Protein AF-A0A5C7W2A6-F1 (afdb_monomer_lite)

Foldseek 3Di:
DLLVLLLVLLVVLLVVLVVLLVVLVVVCVVVVDDPDDDPDPVVLSVVLSVLS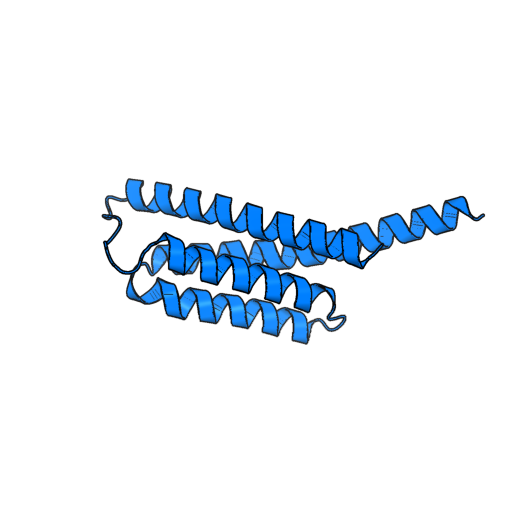SVLSSVLLVDPDPVSNVVSLVVSLVSLCVSPCVPPVPSSVSSNVSSSVSSVVSSVVSVVVVVVVVVVVVVVVD

Secondary structure (DSSP, 8-state):
-HHHHHHHHHHHHHHHHHHHHHHHHHHHHHTT-----SS-HHHHHHHHHHHHHHHHHHHHH--SHHHHHHHHHHHHHHHHHHHTTT-HHHHHHHHHHHHHHHHHHHHHHHHHHHHHHHHHHHHH-

Sequence (125 aa):
MKLAISLAFSFLSAAMLLIFYYLGLEFYKALGYSPARGISLGIGIEILLISYFFINTFTIFCSRLYLRAIGIGAVIIITFYLLWPYYPLRTAYLCFSGSLITVLACSFSDIAVRFLSNMDRKKND

pLDDT: mean 72.84, std 7.19, range [45.03, 83.25]

Radius of gyration: 16.88 Å; chains: 1; bounding box: 37×24×58 Å

Organism: Aquipseudomonas alcaligenes (NCBI:txid43263)

Structure (mmCIF, N/CA/C/O backbone):
data_AF-A0A5C7W2A6-F1
#
_entry.id   AF-A0A5C7W2A6-F1
#
loop_
_atom_site.group_PDB
_atom_site.id
_atom_site.type_symbol
_atom_site.label_atom_id
_atom_site.label_alt_id
_atom_site.label_comp_id
_atom_site.label_asym_id
_atom_site.label_entity_id
_atom_site.label_seq_id
_atom_site.pdbx_PDB_ins_code
_atom_site.Cartn_x
_atom_site.Cartn_y
_atom_site.Cartn_z
_atom_site.occupancy
_atom_site.B_iso_or_equiv
_atom_site.auth_seq_id
_atom_site.auth_comp_id
_atom_site.auth_asym_id
_atom_site.auth_atom_id
_atom_site.pdbx_PDB_model_num
ATOM 1 N N . MET A 1 1 ? -16.196 6.169 15.667 1.00 65.25 1 MET A N 1
ATOM 2 C CA . MET A 1 1 ? -14.777 6.346 16.053 1.00 65.25 1 MET A CA 1
ATOM 3 C C . MET A 1 1 ? -13.830 5.447 15.259 1.00 65.25 1 MET A C 1
ATOM 5 O O . MET A 1 1 ? -13.005 5.992 14.541 1.00 65.25 1 MET A O 1
ATOM 9 N N . LYS A 1 2 ? -14.000 4.109 15.274 1.00 67.12 2 LYS A N 1
ATOM 10 C CA . LYS A 1 2 ? -13.228 3.170 14.424 1.00 67.12 2 LYS A CA 1
ATOM 11 C C . LYS A 1 2 ? -13.124 3.623 12.962 1.00 67.12 2 LYS A C 1
ATOM 13 O O . LYS A 1 2 ? -12.026 3.803 12.469 1.00 67.12 2 LYS A O 1
ATOM 18 N N . LEU A 1 3 ? -14.262 3.918 12.331 1.00 69.81 3 LEU A N 1
ATOM 19 C CA . LEU A 1 3 ? -14.337 4.305 10.917 1.00 69.81 3 LEU A CA 1
ATOM 20 C C . LEU A 1 3 ? -13.489 5.545 10.567 1.00 69.81 3 LEU A C 1
ATOM 22 O O . LEU A 1 3 ? -12.795 5.543 9.558 1.00 69.81 3 LEU A O 1
ATOM 26 N N . ALA A 1 4 ? -13.490 6.573 11.423 1.00 74.94 4 ALA A N 1
ATOM 27 C CA . ALA A 1 4 ? -12.717 7.798 11.205 1.00 74.94 4 ALA A CA 1
ATOM 28 C C . ALA A 1 4 ? -11.202 7.560 11.333 1.00 74.94 4 ALA A C 1
ATOM 30 O O . ALA A 1 4 ? -10.428 8.058 10.520 1.00 74.94 4 ALA A O 1
ATOM 31 N N . ILE A 1 5 ? -10.784 6.749 12.311 1.00 72.94 5 ILE A N 1
ATOM 32 C CA . ILE A 1 5 ? -9.376 6.369 12.508 1.00 72.94 5 ILE A CA 1
ATOM 33 C C . ILE A 1 5 ? -8.896 5.521 11.325 1.00 72.94 5 ILE A C 1
ATOM 35 O O . ILE A 1 5 ? -7.831 5.765 10.768 1.00 72.94 5 ILE A O 1
ATOM 39 N N . SER A 1 6 ? -9.701 4.549 10.902 1.00 69.88 6 SER A N 1
ATOM 40 C CA . SER A 1 6 ? -9.415 3.683 9.756 1.00 69.88 6 SER A CA 1
ATOM 41 C C . SER A 1 6 ? -9.274 4.463 8.447 1.00 69.88 6 SER A C 1
ATOM 43 O O . SER A 1 6 ? -8.344 4.218 7.678 1.00 69.88 6 SER A O 1
ATOM 45 N N . LEU A 1 7 ? -10.151 5.444 8.215 1.00 76.44 7 LEU A N 1
ATOM 46 C CA . LEU A 1 7 ? -10.043 6.354 7.075 1.00 76.44 7 LEU A CA 1
ATOM 47 C C . LEU A 1 7 ? -8.766 7.195 7.152 1.00 76.44 7 LEU A C 1
ATOM 49 O O . LEU A 1 7 ? -8.032 7.254 6.171 1.00 76.44 7 LEU A O 1
ATOM 53 N N . ALA A 1 8 ? -8.452 7.778 8.312 1.00 78.56 8 ALA A N 1
ATOM 54 C CA . ALA A 1 8 ? -7.238 8.574 8.491 1.00 78.56 8 ALA A CA 1
ATOM 55 C C . ALA A 1 8 ? -5.962 7.771 8.180 1.00 78.56 8 ALA A C 1
ATOM 57 O O . ALA A 1 8 ? -5.091 8.257 7.461 1.00 78.56 8 ALA A O 1
ATOM 58 N N . PHE A 1 9 ? -5.875 6.519 8.643 1.00 77.50 9 PHE A N 1
ATOM 59 C CA . PHE A 1 9 ? -4.743 5.641 8.331 1.00 77.50 9 PHE A CA 1
ATOM 60 C C . PHE A 1 9 ? -4.702 5.208 6.860 1.00 77.50 9 PHE A C 1
ATOM 62 O O . PHE A 1 9 ? -3.610 5.041 6.322 1.00 77.50 9 PHE A O 1
ATOM 69 N N . SER A 1 10 ? -5.854 5.079 6.196 1.00 76.44 10 SER A N 1
ATOM 70 C CA . SER A 1 10 ? -5.926 4.782 4.755 1.00 76.44 10 SER A CA 1
ATOM 71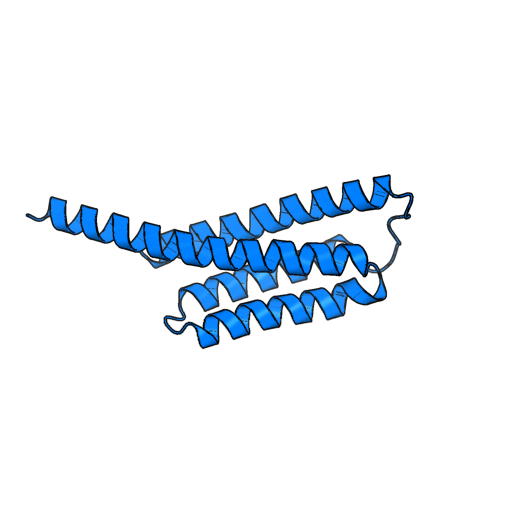 C C . SER A 1 10 ? -5.479 5.970 3.897 1.00 76.44 10 SER A C 1
ATOM 73 O O . SER A 1 10 ? -4.790 5.789 2.897 1.00 76.44 10 SER A O 1
ATOM 75 N N . PHE A 1 11 ? -5.821 7.200 4.296 1.00 80.06 11 PHE A N 1
ATOM 76 C CA . PHE A 1 11 ? -5.301 8.412 3.655 1.00 80.06 11 PHE A CA 1
ATOM 77 C C . PHE A 1 11 ? -3.800 8.575 3.896 1.00 80.06 11 PHE A C 1
ATOM 79 O O . PHE A 1 11 ? -3.060 8.895 2.967 1.00 80.06 11 PHE A O 1
ATOM 86 N N . LEU A 1 12 ? -3.338 8.311 5.121 1.00 81.81 12 LEU A N 1
ATOM 87 C CA . LEU A 1 12 ? -1.919 8.373 5.462 1.00 81.81 12 LEU A CA 1
ATOM 88 C C . LEU A 1 12 ? -1.102 7.342 4.671 1.00 81.81 12 LEU A C 1
ATOM 90 O O . LEU A 1 12 ? -0.045 7.676 4.142 1.00 81.81 12 LEU A O 1
ATOM 94 N N . SER A 1 13 ? -1.596 6.107 4.544 1.00 75.88 13 SER A N 1
ATOM 95 C CA . SER A 1 13 ? -0.920 5.054 3.779 1.00 75.88 13 SER A CA 1
ATOM 96 C C . SER A 1 13 ? -0.858 5.383 2.285 1.00 75.88 13 SER A C 1
ATOM 98 O O . SER A 1 13 ? 0.197 5.225 1.670 1.00 75.88 13 SER A O 1
ATOM 100 N N . ALA A 1 14 ? -1.944 5.916 1.714 1.00 75.88 14 ALA A N 1
ATOM 101 C CA . ALA A 1 14 ? -1.973 6.395 0.335 1.00 75.88 14 ALA A CA 1
ATOM 102 C C . ALA A 1 14 ? -0.990 7.560 0.111 1.00 75.88 14 ALA A C 1
ATOM 104 O O . ALA A 1 14 ? -0.250 7.558 -0.872 1.00 75.88 14 ALA A O 1
ATOM 105 N N . ALA A 1 15 ? -0.913 8.515 1.046 1.00 79.25 15 ALA A N 1
ATOM 106 C CA . ALA A 1 15 ? 0.049 9.615 0.986 1.00 79.25 15 ALA A CA 1
ATOM 107 C C . ALA A 1 15 ? 1.504 9.117 1.061 1.00 79.25 15 ALA A C 1
ATOM 109 O O . ALA A 1 15 ? 2.349 9.563 0.284 1.00 79.25 15 ALA A O 1
ATOM 110 N N . MET A 1 16 ? 1.798 8.146 1.935 1.00 78.12 16 MET A N 1
ATOM 111 C CA . MET A 1 16 ? 3.127 7.527 1.994 1.00 78.12 16 MET A CA 1
ATOM 112 C C . MET A 1 16 ? 3.473 6.796 0.696 1.00 78.12 16 MET A C 1
ATOM 114 O O . MET A 1 16 ? 4.581 6.961 0.197 1.00 78.12 16 MET A O 1
ATOM 118 N N . LEU A 1 17 ? 2.539 6.047 0.102 1.00 76.00 17 LEU A N 1
ATOM 119 C CA . LEU A 1 17 ? 2.759 5.400 -1.196 1.00 76.00 17 LEU A CA 1
ATOM 120 C C . LEU A 1 17 ? 3.180 6.417 -2.269 1.00 76.00 17 LEU A C 1
ATOM 122 O O . LEU A 1 17 ? 4.083 6.154 -3.059 1.00 76.00 17 LEU A O 1
ATOM 126 N N . LEU A 1 18 ? 2.550 7.591 -2.258 1.00 77.75 18 LEU A N 1
ATOM 127 C CA . LEU A 1 18 ? 2.813 8.692 -3.180 1.00 77.75 18 LEU A CA 1
ATOM 128 C C . LEU A 1 18 ? 4.239 9.251 -3.002 1.00 77.75 18 LEU A C 1
ATOM 130 O O . LEU A 1 18 ? 4.961 9.446 -3.981 1.00 77.75 18 LEU A O 1
ATOM 134 N N . ILE A 1 19 ? 4.687 9.414 -1.754 1.00 81.12 19 ILE A N 1
ATOM 135 C CA . ILE A 1 19 ? 6.068 9.810 -1.426 1.00 81.12 19 ILE A CA 1
ATOM 136 C C . ILE A 1 19 ? 7.070 8.759 -1.928 1.00 81.12 19 ILE A C 1
ATOM 138 O O . ILE A 1 19 ? 8.031 9.099 -2.620 1.00 81.12 19 ILE A O 1
ATOM 142 N N . PHE A 1 20 ? 6.829 7.477 -1.640 1.00 76.88 20 PHE A N 1
ATOM 143 C CA . PHE A 1 20 ? 7.683 6.373 -2.096 1.00 76.88 20 PHE A CA 1
ATOM 144 C C . PHE A 1 20 ? 7.719 6.264 -3.624 1.00 76.88 20 PHE A C 1
ATOM 146 O O . PHE A 1 20 ? 8.757 5.961 -4.207 1.00 76.88 20 PHE A O 1
ATOM 153 N N . TYR A 1 21 ? 6.610 6.562 -4.294 1.00 74.75 21 TYR A N 1
ATOM 154 C CA . TYR A 1 21 ? 6.548 6.606 -5.747 1.00 74.75 21 TYR A CA 1
ATOM 155 C C . TYR A 1 21 ? 7.446 7.696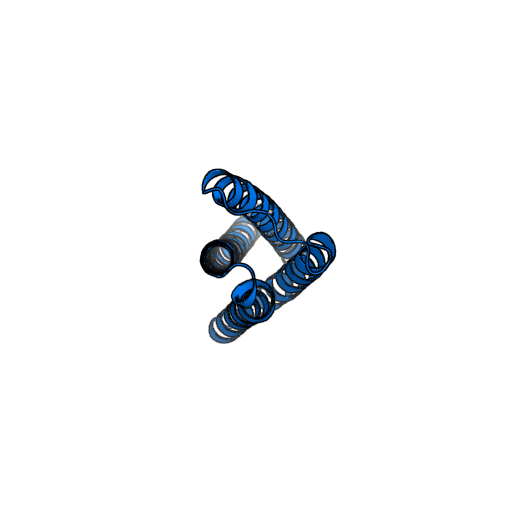 -6.344 1.00 74.75 21 TYR A C 1
ATOM 157 O O . TYR A 1 21 ? 8.162 7.426 -7.315 1.00 74.75 21 TYR A O 1
ATOM 165 N N . TYR A 1 22 ? 7.442 8.901 -5.768 1.00 76.50 22 TYR A N 1
ATOM 166 C CA . TYR A 1 22 ? 8.335 9.980 -6.200 1.00 76.50 22 TYR A CA 1
ATOM 167 C C . TYR A 1 22 ? 9.803 9.683 -5.884 1.00 76.50 22 TYR A C 1
ATOM 169 O O . TYR A 1 22 ? 10.653 9.879 -6.749 1.00 76.50 22 TYR A O 1
ATOM 177 N N . LEU A 1 23 ? 10.099 9.112 -4.715 1.00 77.50 23 LEU A N 1
ATOM 178 C CA . LEU A 1 23 ? 11.441 8.613 -4.387 1.00 77.50 23 LEU A CA 1
ATOM 179 C C . LEU A 1 23 ? 11.918 7.561 -5.395 1.00 77.50 23 LEU A C 1
ATOM 181 O O . LEU A 1 23 ? 13.038 7.637 -5.895 1.00 77.50 23 LEU A O 1
ATOM 185 N N . GLY A 1 24 ? 11.049 6.615 -5.757 1.00 70.94 24 GLY A N 1
ATOM 186 C CA . GLY A 1 24 ? 11.336 5.618 -6.783 1.00 70.94 24 GLY A CA 1
ATOM 187 C C . GLY A 1 24 ? 11.601 6.240 -8.158 1.00 70.94 24 GLY A C 1
ATOM 188 O O . GLY A 1 24 ? 12.449 5.741 -8.894 1.00 70.94 24 GLY A O 1
ATOM 189 N N . LEU A 1 25 ? 10.924 7.343 -8.505 1.00 72.25 25 LEU A N 1
ATOM 190 C CA . LEU A 1 25 ? 11.204 8.105 -9.729 1.00 72.25 25 LEU A CA 1
ATOM 191 C C . LEU A 1 25 ? 12.584 8.754 -9.704 1.00 72.25 25 LEU A C 1
ATOM 193 O O . LEU A 1 25 ? 13.285 8.700 -10.713 1.00 72.25 25 LEU A O 1
ATOM 197 N N . GLU A 1 26 ? 12.970 9.374 -8.593 1.00 74.31 26 GLU A N 1
ATOM 198 C CA . GLU A 1 26 ? 14.287 10.002 -8.475 1.00 74.31 26 GLU A CA 1
ATOM 199 C C . GLU A 1 26 ? 15.414 8.973 -8.521 1.00 74.31 26 GLU A C 1
ATOM 201 O O . GLU A 1 26 ? 16.363 9.154 -9.282 1.00 74.31 26 GLU A O 1
ATOM 206 N N . PHE A 1 27 ? 15.265 7.845 -7.821 1.00 73.00 27 PHE A N 1
ATOM 207 C CA . PHE A 1 27 ? 16.208 6.727 -7.910 1.00 73.00 27 PHE A CA 1
ATOM 208 C C . PHE A 1 27 ? 16.338 6.192 -9.340 1.00 73.00 27 PHE A C 1
ATOM 210 O O . PHE A 1 27 ? 17.444 5.935 -9.813 1.00 73.00 27 PHE A O 1
ATOM 217 N N . TYR A 1 28 ? 15.221 6.046 -10.054 1.00 69.19 28 TYR A N 1
ATOM 218 C CA . TYR A 1 28 ? 15.229 5.535 -11.424 1.00 69.19 28 TYR A CA 1
ATOM 219 C C . TYR A 1 28 ? 15.899 6.508 -12.407 1.00 69.19 28 TYR A C 1
ATOM 221 O O . TYR A 1 28 ? 16.664 6.081 -13.272 1.00 69.19 28 TYR A O 1
ATOM 229 N N . LYS A 1 29 ? 15.676 7.819 -12.227 1.00 70.12 29 LYS A N 1
ATOM 230 C CA . LYS A 1 29 ? 16.377 8.874 -12.976 1.00 70.12 29 LYS A CA 1
ATOM 231 C C . LYS A 1 29 ? 17.876 8.893 -12.668 1.00 70.12 29 LYS A C 1
ATOM 233 O O . LYS A 1 29 ? 18.672 9.035 -13.590 1.00 70.12 29 LYS A O 1
ATOM 238 N N . ALA A 1 30 ? 18.262 8.724 -11.402 1.00 75.62 30 ALA A N 1
ATOM 239 C CA . ALA A 1 30 ? 19.664 8.690 -10.982 1.00 75.62 30 ALA A CA 1
ATOM 240 C C . ALA A 1 30 ? 20.438 7.510 -11.597 1.00 75.62 30 ALA A C 1
ATOM 242 O O . ALA A 1 30 ? 21.631 7.623 -11.859 1.00 75.62 30 ALA A O 1
ATOM 243 N N . LEU A 1 31 ? 19.751 6.403 -11.893 1.00 75.31 31 LEU A N 1
ATOM 244 C CA . LEU A 1 31 ? 20.310 5.245 -12.595 1.00 75.31 31 LEU A CA 1
ATOM 245 C C . LEU A 1 31 ? 20.441 5.444 -14.122 1.00 75.31 31 LEU A C 1
ATOM 247 O O . LEU A 1 31 ? 20.829 4.513 -14.823 1.00 75.31 31 LEU A O 1
ATOM 251 N N . GLY A 1 32 ? 20.125 6.632 -14.651 1.00 67.00 32 GLY A N 1
ATOM 252 C CA . GLY A 1 32 ? 20.276 6.965 -16.073 1.00 67.00 32 GLY A CA 1
ATOM 253 C C . GLY A 1 32 ? 19.164 6.426 -16.977 1.00 67.00 32 GLY A C 1
ATOM 254 O O . GLY A 1 32 ? 19.236 6.577 -18.197 1.00 67.00 32 GLY A O 1
ATOM 255 N N . TYR A 1 33 ? 18.118 5.822 -16.409 1.00 66.56 33 TYR A N 1
ATOM 256 C CA . TYR A 1 33 ? 16.981 5.344 -17.185 1.00 66.56 33 TYR A CA 1
ATOM 257 C C . TYR A 1 33 ? 16.037 6.501 -17.527 1.00 66.56 33 TYR A C 1
ATOM 259 O O . TYR A 1 33 ? 15.579 7.249 -16.659 1.00 66.56 33 TYR A O 1
ATOM 267 N N . SER A 1 34 ? 15.722 6.643 -18.816 1.00 59.41 34 SER A N 1
ATOM 268 C CA . SER A 1 34 ? 14.768 7.646 -19.290 1.00 59.41 34 SER A CA 1
ATOM 269 C C . SER A 1 34 ? 13.358 7.332 -18.766 1.00 59.41 34 SER A C 1
ATOM 271 O O . SER A 1 34 ? 12.928 6.177 -18.851 1.00 59.41 34 SER A O 1
ATOM 273 N N . PRO A 1 35 ? 12.603 8.319 -18.242 1.00 57.78 35 PRO A N 1
ATOM 274 C CA . PRO A 1 35 ? 11.192 8.129 -17.932 1.00 57.78 35 PRO A CA 1
ATOM 275 C C . PRO A 1 35 ? 10.440 7.915 -19.254 1.00 57.78 35 PRO A C 1
ATOM 277 O O . PRO A 1 35 ? 10.173 8.861 -19.995 1.00 57.78 35 PRO A O 1
ATOM 280 N N . ALA A 1 36 ? 10.153 6.659 -19.595 1.00 53.28 36 ALA A N 1
ATOM 281 C CA . ALA A 1 36 ? 9.523 6.313 -20.858 1.00 53.28 36 ALA A CA 1
ATOM 282 C C . ALA A 1 36 ? 8.122 6.942 -20.978 1.00 53.28 36 ALA A C 1
ATOM 284 O O . ALA A 1 36 ? 7.272 6.847 -20.087 1.00 53.28 36 ALA A O 1
ATOM 285 N N . ARG A 1 37 ? 7.895 7.579 -22.132 1.00 51.47 37 ARG A N 1
ATOM 286 C CA . ARG A 1 37 ? 6.606 8.078 -22.620 1.00 51.47 37 ARG A CA 1
ATOM 287 C C . ARG A 1 37 ? 5.715 6.882 -22.971 1.00 51.47 37 ARG A C 1
ATOM 289 O O . ARG A 1 37 ? 5.881 6.298 -24.034 1.00 51.47 37 ARG A O 1
ATOM 296 N N . GLY A 1 38 ? 4.776 6.509 -22.112 1.00 45.03 38 GLY A N 1
ATOM 297 C CA . GLY A 1 38 ? 3.840 5.429 -22.429 1.00 45.03 38 GLY A CA 1
ATOM 298 C C . GLY A 1 38 ? 2.775 5.300 -21.358 1.00 45.03 38 GLY A C 1
ATOM 299 O O . GLY A 1 38 ? 3.076 4.819 -20.273 1.00 45.03 38 GLY A O 1
ATOM 300 N N . ILE A 1 39 ? 1.560 5.753 -21.694 1.00 45.75 39 ILE A N 1
ATOM 301 C CA . ILE A 1 39 ? 0.425 6.013 -20.791 1.00 45.75 39 ILE A CA 1
ATOM 302 C C . ILE A 1 39 ? 0.787 7.135 -19.811 1.00 45.75 39 ILE A C 1
ATOM 304 O O . ILE A 1 39 ? 1.866 7.139 -19.227 1.00 45.75 39 ILE A O 1
ATOM 308 N N . SER A 1 40 ? -0.070 8.152 -19.686 1.00 50.91 40 SER A N 1
ATOM 309 C CA . SER A 1 40 ? 0.147 9.247 -18.733 1.00 50.91 40 SER A CA 1
ATOM 310 C C . SER A 1 40 ? 0.555 8.641 -17.392 1.00 50.91 40 SER A C 1
ATOM 312 O O . SER A 1 40 ? -0.247 7.944 -16.773 1.00 50.91 40 SER A O 1
ATOM 314 N N . LEU A 1 41 ? 1.808 8.863 -16.968 1.00 57.69 41 LEU A N 1
ATOM 315 C CA . LEU A 1 41 ? 2.308 8.422 -15.662 1.00 57.69 41 LEU A CA 1
ATOM 316 C C . LEU A 1 41 ? 1.298 8.796 -14.566 1.00 57.69 41 LEU A C 1
ATOM 318 O O . LEU A 1 41 ? 1.145 8.039 -13.619 1.00 57.69 41 LEU A O 1
ATOM 322 N N . GLY A 1 42 ? 0.559 9.899 -14.749 1.00 62.38 42 GLY A N 1
ATOM 323 C CA . GLY A 1 42 ? -0.570 10.306 -13.914 1.00 62.38 42 GLY A CA 1
ATOM 324 C C . GLY A 1 42 ? -1.694 9.272 -13.817 1.00 62.38 42 GLY A C 1
ATOM 325 O O . GLY A 1 42 ? -2.031 8.871 -12.713 1.00 62.38 42 GLY A O 1
ATOM 326 N N . ILE A 1 43 ? -2.216 8.760 -14.936 1.00 65.38 43 ILE A N 1
ATOM 327 C CA . ILE A 1 43 ? -3.363 7.826 -14.936 1.00 65.38 43 ILE A CA 1
ATOM 328 C C . ILE A 1 43 ? -3.006 6.510 -14.227 1.00 65.38 43 ILE A C 1
ATOM 330 O O . ILE A 1 43 ? -3.793 5.984 -13.444 1.00 65.38 43 ILE A O 1
ATOM 334 N N . GLY A 1 44 ? -1.796 5.987 -14.453 1.00 67.31 44 GLY A N 1
ATOM 335 C CA . GLY A 1 44 ? -1.328 4.781 -13.761 1.00 67.31 44 GLY A CA 1
ATOM 336 C C . GLY A 1 44 ? -1.193 4.979 -12.245 1.00 67.31 44 GLY A C 1
ATOM 337 O O . GLY A 1 44 ? -1.566 4.096 -11.473 1.00 67.31 44 GLY A O 1
ATOM 338 N N . ILE A 1 45 ? -0.708 6.151 -11.814 1.00 69.75 45 ILE A N 1
ATOM 339 C CA . ILE A 1 45 ? -0.623 6.531 -10.393 1.00 69.75 45 ILE A CA 1
ATOM 340 C C . ILE A 1 45 ? -2.010 6.670 -9.776 1.00 69.75 45 ILE A C 1
ATOM 342 O O . ILE A 1 45 ? -2.231 6.191 -8.669 1.00 69.75 45 ILE A O 1
ATOM 346 N N . GLU A 1 46 ? -2.933 7.329 -10.471 1.00 69.19 46 GLU A N 1
ATOM 347 C CA . GLU A 1 46 ? -4.297 7.557 -9.995 1.00 69.19 46 GLU A CA 1
ATOM 348 C C . GLU A 1 46 ? -5.021 6.228 -9.771 1.00 69.19 46 GLU A C 1
ATOM 350 O O . GLU A 1 46 ? -5.573 6.002 -8.695 1.00 69.19 46 GLU A O 1
ATOM 355 N N . ILE A 1 47 ? -4.931 5.301 -10.732 1.00 72.44 47 ILE A N 1
ATOM 356 C CA . ILE A 1 47 ? -5.493 3.949 -10.601 1.00 72.44 47 ILE A CA 1
ATOM 357 C C . ILE A 1 47 ? -4.859 3.210 -9.416 1.00 72.44 47 ILE A C 1
ATOM 359 O O . ILE A 1 47 ? -5.569 2.552 -8.651 1.00 72.44 47 ILE A O 1
ATOM 363 N N . LEU A 1 48 ? -3.542 3.337 -9.224 1.00 71.88 48 LEU A N 1
ATOM 364 C CA . LEU A 1 48 ? -2.836 2.736 -8.091 1.00 71.88 48 LEU A CA 1
ATOM 365 C C . LEU A 1 48 ? -3.281 3.318 -6.750 1.00 71.88 48 LEU A C 1
ATOM 367 O O . LEU A 1 48 ? -3.571 2.551 -5.836 1.00 71.88 48 LEU A O 1
ATOM 371 N N . LEU A 1 49 ? -3.383 4.642 -6.631 1.00 73.00 49 LEU A N 1
ATOM 372 C CA . LEU A 1 49 ? -3.833 5.326 -5.416 1.00 73.00 49 LEU A CA 1
ATOM 373 C C . LEU A 1 49 ? -5.270 4.956 -5.058 1.00 73.00 49 LEU A C 1
ATOM 375 O O . LEU A 1 49 ? -5.544 4.624 -3.906 1.00 73.00 49 LEU A O 1
ATOM 379 N N . ILE A 1 50 ? -6.169 4.965 -6.045 1.00 74.00 50 ILE A N 1
ATOM 380 C CA . ILE A 1 50 ? -7.570 4.575 -5.860 1.00 74.00 50 ILE A CA 1
ATOM 381 C C . ILE A 1 50 ? -7.638 3.113 -5.404 1.00 74.00 50 ILE A C 1
ATOM 383 O O . ILE A 1 50 ? -8.290 2.813 -4.404 1.00 74.00 50 ILE A O 1
ATOM 387 N N . SER A 1 51 ? -6.905 2.213 -6.065 1.00 71.69 51 SER A N 1
ATOM 388 C CA . SER A 1 51 ? -6.857 0.791 -5.694 1.00 71.69 51 SER A CA 1
ATOM 389 C C . SER A 1 51 ? -6.317 0.590 -4.275 1.00 71.69 51 SER A C 1
ATOM 391 O O . SER A 1 51 ? -6.910 -0.148 -3.490 1.00 71.69 51 SER A O 1
ATOM 393 N N . TYR A 1 52 ? -5.238 1.290 -3.908 1.00 73.12 52 TYR A N 1
ATOM 394 C CA . TYR A 1 52 ? -4.663 1.253 -2.560 1.00 73.12 52 TYR A CA 1
ATOM 395 C C . TYR A 1 52 ? -5.630 1.762 -1.498 1.00 73.12 52 TYR A C 1
ATOM 397 O O . TYR A 1 52 ? -5.707 1.179 -0.418 1.00 73.12 52 TYR A O 1
ATOM 405 N N . PHE A 1 53 ? -6.356 2.839 -1.788 1.00 73.50 53 PHE A N 1
ATOM 406 C CA . PHE A 1 53 ? -7.314 3.428 -0.864 1.00 73.50 53 PHE A CA 1
ATOM 407 C C . PHE A 1 53 ? -8.507 2.498 -0.622 1.00 73.50 53 PHE A C 1
ATOM 409 O O . PHE A 1 53 ? -8.843 2.217 0.532 1.00 73.50 53 PHE A O 1
ATOM 416 N N . PHE A 1 54 ? -9.109 1.966 -1.691 1.00 74.50 54 PHE A N 1
ATOM 417 C CA . PHE A 1 54 ? -10.225 1.024 -1.587 1.00 74.50 54 PHE A CA 1
ATOM 418 C C . PHE A 1 54 ? -9.817 -0.258 -0.867 1.00 74.50 54 PHE A C 1
ATOM 420 O O . PHE A 1 54 ? -10.535 -0.716 0.022 1.00 74.50 54 PHE A O 1
ATOM 427 N N . ILE A 1 55 ? -8.651 -0.811 -1.206 1.00 73.38 55 ILE A N 1
ATOM 428 C CA . ILE A 1 55 ? -8.190 -2.055 -0.603 1.00 73.38 55 ILE A CA 1
ATOM 429 C C . ILE A 1 55 ? -7.799 -1.847 0.860 1.00 73.38 55 ILE A C 1
ATOM 431 O O . ILE A 1 55 ? -8.223 -2.658 1.675 1.00 73.38 55 ILE A O 1
ATOM 435 N N . ASN A 1 56 ? -7.093 -0.766 1.225 1.00 70.75 56 ASN A N 1
ATOM 436 C CA . ASN A 1 56 ? -6.812 -0.442 2.634 1.00 70.75 56 ASN A CA 1
ATOM 437 C C . ASN A 1 56 ? -8.097 -0.261 3.440 1.00 70.75 56 ASN A C 1
ATOM 439 O O . ASN A 1 56 ? -8.242 -0.801 4.534 1.00 70.75 56 ASN A O 1
ATOM 443 N N . THR A 1 57 ? -9.059 0.466 2.880 1.00 70.69 57 THR A N 1
ATOM 444 C CA . THR A 1 57 ? -10.344 0.686 3.541 1.00 70.69 57 THR A CA 1
ATOM 445 C C . THR A 1 57 ? -11.055 -0.652 3.767 1.00 70.69 57 THR A C 1
ATOM 447 O O . THR A 1 57 ? -11.480 -0.948 4.884 1.00 70.69 57 THR A O 1
ATOM 450 N N . PHE A 1 58 ? -11.108 -1.513 2.746 1.00 73.81 58 PHE A N 1
ATOM 451 C CA . PHE A 1 58 ? -11.705 -2.847 2.830 1.00 73.81 58 PHE A CA 1
ATOM 452 C C . PHE A 1 58 ? -10.983 -3.777 3.820 1.00 73.81 58 PHE A C 1
ATOM 454 O O . PHE A 1 58 ? -11.637 -4.462 4.613 1.00 73.81 58 PHE A O 1
ATOM 461 N N . THR A 1 59 ? -9.646 -3.801 3.825 1.00 68.31 59 THR A N 1
ATOM 462 C CA . THR A 1 59 ? -8.864 -4.654 4.733 1.00 68.31 59 THR A CA 1
ATOM 463 C C . THR A 1 59 ? -8.998 -4.231 6.190 1.00 68.31 59 THR A C 1
ATOM 465 O O . THR A 1 59 ? -8.979 -5.099 7.065 1.00 68.31 59 THR A O 1
ATOM 468 N N . ILE A 1 60 ? -9.218 -2.946 6.473 1.00 65.81 60 ILE A N 1
ATOM 469 C CA . ILE A 1 60 ? -9.469 -2.487 7.843 1.00 65.81 60 ILE A CA 1
ATOM 470 C C . ILE A 1 60 ? -10.842 -2.955 8.356 1.00 65.81 60 ILE A C 1
ATOM 472 O O . ILE A 1 60 ? -10.956 -3.348 9.520 1.00 65.81 60 ILE A O 1
ATOM 476 N N . PHE A 1 61 ? -11.872 -2.996 7.502 1.00 66.38 61 PHE A N 1
ATOM 477 C CA . PHE A 1 61 ? -13.179 -3.565 7.871 1.00 66.38 61 PHE A CA 1
ATOM 478 C C . PHE A 1 61 ? -13.156 -5.091 8.007 1.00 66.38 61 PHE A C 1
ATOM 480 O O . PHE A 1 61 ? -13.971 -5.666 8.732 1.00 66.38 61 PHE A O 1
ATOM 487 N N . CYS A 1 62 ? -12.204 -5.758 7.358 1.00 69.31 62 CYS A N 1
ATOM 488 C CA . CYS A 1 62 ? -12.019 -7.191 7.495 1.00 69.31 62 CYS A CA 1
ATOM 489 C C . CYS A 1 62 ? -11.312 -7.529 8.814 1.00 69.31 62 CYS A C 1
ATOM 491 O O . CYS A 1 62 ? -10.132 -7.246 9.011 1.00 69.31 62 CYS A O 1
ATOM 493 N N . SER A 1 63 ? -12.018 -8.220 9.707 1.00 62.19 63 SER A N 1
ATOM 494 C CA . SER A 1 63 ? -11.465 -8.746 10.963 1.00 62.19 63 SER A CA 1
ATOM 495 C C . SER A 1 63 ? -10.578 -9.980 10.769 1.00 62.19 63 SER A C 1
ATOM 497 O O . SER A 1 63 ? -9.824 -10.352 11.666 1.00 62.19 63 SER A O 1
ATOM 499 N N . ARG A 1 64 ? -10.655 -10.633 9.603 1.00 72.00 64 ARG A N 1
ATOM 500 C CA . ARG A 1 64 ? -9.940 -11.880 9.320 1.00 72.00 64 ARG A CA 1
ATOM 501 C C . ARG A 1 64 ? -8.633 -11.622 8.569 1.00 72.00 64 ARG A C 1
ATOM 503 O O . ARG A 1 64 ? -8.643 -11.054 7.478 1.00 72.00 64 ARG A O 1
ATOM 510 N N . LEU A 1 65 ? -7.527 -12.124 9.122 1.00 69.50 65 LEU A N 1
ATOM 511 C CA . LEU A 1 65 ? -6.170 -12.003 8.566 1.00 69.50 65 LEU A CA 1
ATOM 512 C C . LEU A 1 65 ? -6.060 -12.464 7.102 1.00 69.50 65 LEU A C 1
ATOM 514 O O . LEU A 1 65 ? -5.386 -11.806 6.314 1.00 69.50 65 LEU A O 1
ATOM 518 N N . TYR A 1 66 ? -6.757 -13.536 6.707 1.00 74.06 66 TYR A N 1
ATOM 519 C CA . TYR A 1 66 ? -6.687 -14.034 5.328 1.00 74.06 66 TYR A CA 1
ATOM 520 C C . TYR A 1 66 ? -7.293 -13.058 4.307 1.00 74.06 66 TYR A C 1
ATOM 522 O O . TYR A 1 66 ? -6.742 -12.891 3.225 1.00 74.06 66 TYR A O 1
ATOM 530 N N . LEU A 1 67 ? -8.382 -12.358 4.648 1.00 72.81 67 LEU A N 1
ATOM 531 C CA . LEU A 1 67 ? -8.985 -11.348 3.766 1.00 72.81 67 LEU A CA 1
ATOM 532 C C . LEU A 1 67 ? -8.066 -10.134 3.613 1.00 72.81 67 LEU A C 1
ATOM 534 O O . LEU A 1 67 ? -7.978 -9.554 2.532 1.00 72.81 67 LEU A O 1
ATOM 538 N N . ARG A 1 68 ? -7.330 -9.789 4.678 1.00 71.06 68 ARG A N 1
ATOM 539 C CA . ARG A 1 68 ? -6.306 -8.739 4.639 1.00 71.06 68 ARG A CA 1
ATOM 540 C C . ARG A 1 68 ? -5.160 -9.105 3.696 1.00 71.06 68 ARG A C 1
ATOM 542 O O . ARG A 1 68 ? -4.760 -8.283 2.876 1.00 71.06 68 ARG A O 1
ATOM 549 N N . ALA A 1 69 ? -4.691 -10.351 3.762 1.00 73.94 69 ALA A N 1
ATOM 550 C CA . ALA A 1 69 ? -3.662 -10.866 2.862 1.00 73.94 69 ALA A CA 1
ATOM 551 C C . ALA A 1 69 ? -4.122 -10.892 1.393 1.00 73.94 69 ALA A C 1
ATOM 553 O O . ALA A 1 69 ? -3.348 -10.524 0.514 1.00 73.94 69 ALA A O 1
ATOM 554 N N . ILE A 1 70 ? -5.386 -11.247 1.126 1.00 80.19 70 ILE A N 1
ATOM 555 C CA . ILE A 1 70 ? -5.966 -11.207 -0.230 1.00 80.19 70 ILE A CA 1
ATOM 556 C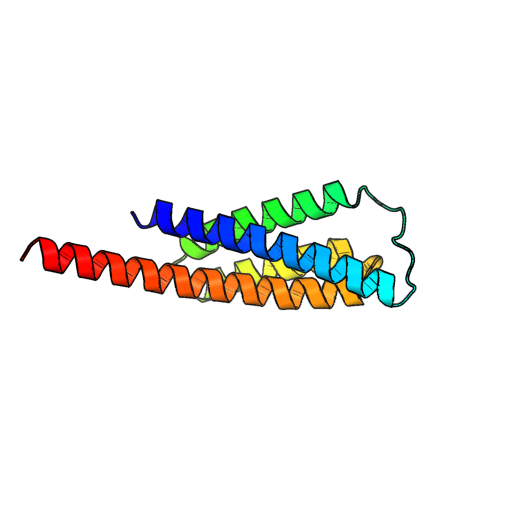 C . ILE A 1 70 ? -5.984 -9.776 -0.776 1.00 80.19 70 ILE A C 1
ATOM 558 O O . ILE A 1 70 ? -5.593 -9.562 -1.920 1.00 80.19 70 ILE A O 1
ATOM 562 N N . GLY A 1 71 ? -6.375 -8.793 0.042 1.00 72.81 71 GLY A N 1
ATOM 563 C CA . GLY A 1 71 ? -6.319 -7.381 -0.343 1.00 72.81 71 GLY A CA 1
ATOM 564 C C . GLY A 1 71 ? -4.899 -6.947 -0.719 1.00 72.81 71 GLY A C 1
ATOM 565 O O . GLY A 1 71 ? -4.672 -6.447 -1.818 1.00 72.81 71 GLY A O 1
ATOM 566 N N . ILE A 1 72 ? -3.921 -7.218 0.149 1.00 74.50 72 ILE A N 1
ATOM 567 C CA . ILE A 1 72 ? -2.504 -6.912 -0.120 1.00 74.50 72 ILE A CA 1
ATOM 568 C C . ILE A 1 72 ? -2.018 -7.616 -1.398 1.00 74.50 72 ILE A C 1
ATOM 570 O O . ILE A 1 72 ? -1.330 -7.009 -2.217 1.00 74.50 72 ILE A O 1
ATOM 574 N N . GLY A 1 73 ? -2.409 -8.874 -1.608 1.00 78.88 73 GLY A N 1
ATOM 575 C CA . GLY A 1 73 ? -2.084 -9.630 -2.817 1.00 78.88 73 GLY A CA 1
ATOM 576 C C . GLY A 1 73 ? -2.662 -9.002 -4.086 1.00 78.88 73 GLY A C 1
ATOM 577 O O . GLY A 1 73 ? -1.944 -8.852 -5.072 1.00 78.88 73 GLY A O 1
ATOM 578 N N . ALA A 1 74 ? -3.924 -8.568 -4.057 1.00 78.94 74 ALA A N 1
ATOM 579 C CA . ALA A 1 74 ? -4.567 -7.902 -5.191 1.00 78.94 74 ALA A CA 1
ATOM 580 C C . ALA A 1 74 ? -3.837 -6.608 -5.580 1.00 78.94 74 ALA A C 1
ATOM 582 O O . ALA A 1 74 ? -3.598 -6.360 -6.760 1.00 78.94 74 ALA A O 1
ATOM 583 N N . VAL A 1 75 ? -3.405 -5.825 -4.589 1.00 73.81 75 VAL A N 1
ATOM 584 C CA . VAL A 1 75 ? -2.598 -4.620 -4.805 1.00 73.81 75 VAL A CA 1
ATOM 585 C C . VAL A 1 75 ? -1.280 -4.940 -5.509 1.00 73.81 75 VAL A C 1
ATOM 587 O O . VAL A 1 75 ? -0.926 -4.271 -6.482 1.00 73.81 75 VAL A O 1
ATOM 590 N N . ILE A 1 76 ? -0.560 -5.961 -5.037 1.00 80.75 76 ILE A N 1
ATOM 591 C CA . ILE A 1 76 ? 0.708 -6.390 -5.640 1.00 80.75 76 ILE A CA 1
ATOM 592 C C . ILE A 1 76 ? 0.474 -6.816 -7.090 1.00 80.75 76 ILE A C 1
ATOM 594 O O . ILE A 1 76 ? 1.195 -6.357 -7.967 1.00 80.75 76 ILE A O 1
ATOM 598 N N . ILE A 1 77 ? -0.553 -7.627 -7.360 1.00 82.50 77 ILE A N 1
ATOM 599 C CA . ILE A 1 77 ? -0.865 -8.120 -8.710 1.00 82.50 77 ILE A CA 1
ATOM 600 C C . ILE A 1 77 ? -1.210 -6.969 -9.659 1.00 82.50 77 ILE A C 1
ATOM 602 O O . ILE A 1 77 ? -0.682 -6.927 -10.766 1.00 82.50 77 ILE A O 1
ATOM 606 N N . ILE A 1 78 ? -2.047 -6.017 -9.235 1.00 77.44 78 ILE A N 1
ATOM 607 C CA . ILE A 1 78 ? -2.429 -4.857 -10.058 1.00 77.44 78 ILE A CA 1
ATOM 608 C C . ILE A 1 78 ? -1.205 -3.983 -10.351 1.00 77.44 78 ILE A C 1
ATOM 610 O O . ILE A 1 78 ? -0.966 -3.610 -11.499 1.00 77.44 78 ILE A O 1
ATOM 614 N N . THR A 1 79 ? -0.398 -3.698 -9.325 1.00 74.94 79 THR A N 1
ATOM 615 C CA . THR A 1 79 ? 0.847 -2.927 -9.467 1.00 74.94 79 THR A CA 1
ATOM 616 C C . THR A 1 79 ? 1.811 -3.629 -10.419 1.00 74.94 79 THR A C 1
ATOM 618 O O . THR A 1 79 ? 2.389 -2.991 -11.297 1.00 74.94 79 THR A O 1
ATOM 621 N N . PHE A 1 80 ? 1.937 -4.949 -10.287 1.00 80.25 80 PHE A N 1
ATOM 622 C CA . PHE A 1 80 ? 2.778 -5.774 -11.139 1.00 80.25 80 PHE A CA 1
ATOM 623 C C . PHE A 1 80 ? 2.294 -5.761 -12.587 1.00 80.25 80 PHE A C 1
ATOM 625 O O . PHE A 1 80 ? 3.057 -5.429 -13.483 1.00 80.25 80 PHE A O 1
ATOM 632 N N . TYR A 1 81 ? 1.015 -6.032 -12.825 1.00 79.31 81 TYR A N 1
ATOM 633 C CA . TYR A 1 81 ? 0.431 -6.043 -14.163 1.00 79.31 81 TYR A CA 1
ATOM 634 C C . TYR A 1 81 ? 0.597 -4.700 -14.893 1.00 79.31 81 TYR A C 1
ATOM 636 O O . TYR A 1 81 ? 0.925 -4.677 -16.077 1.00 79.31 81 TYR A O 1
ATOM 644 N N . LEU A 1 82 ? 0.416 -3.580 -14.183 1.00 72.19 82 LEU A N 1
ATOM 645 C CA . LEU A 1 82 ? 0.474 -2.244 -14.779 1.00 72.19 82 LEU A CA 1
ATOM 646 C C . LEU A 1 82 ? 1.902 -1.739 -15.019 1.00 72.19 82 LEU A C 1
ATOM 648 O O . LEU A 1 82 ? 2.155 -1.094 -16.034 1.00 72.19 82 LEU A O 1
ATOM 652 N N . LEU A 1 83 ? 2.829 -1.979 -14.086 1.00 73.56 83 LEU A N 1
ATOM 653 C CA . LEU A 1 83 ? 4.158 -1.359 -14.124 1.00 73.56 83 LEU A CA 1
ATOM 654 C C . LEU A 1 83 ? 5.269 -2.314 -14.566 1.00 73.56 83 LEU A C 1
ATOM 656 O O . LEU A 1 83 ? 6.271 -1.832 -15.095 1.00 73.56 83 LEU A O 1
ATOM 660 N N . TRP A 1 84 ? 5.123 -3.633 -14.395 1.00 78.50 84 TRP A N 1
ATOM 661 C CA . TRP A 1 84 ? 6.194 -4.598 -14.676 1.00 78.50 84 TRP A CA 1
ATOM 662 C C . TRP A 1 84 ? 6.713 -4.560 -16.118 1.00 78.50 84 TRP A C 1
ATOM 664 O O . TRP A 1 84 ? 7.934 -4.552 -16.283 1.00 78.50 84 TRP A O 1
ATOM 674 N N . PRO A 1 85 ? 5.855 -4.475 -17.159 1.00 71.38 85 PRO A N 1
ATOM 675 C CA . PRO A 1 85 ? 6.319 -4.463 -18.549 1.00 71.38 85 PRO A CA 1
ATOM 676 C C . PRO A 1 85 ? 7.177 -3.240 -18.895 1.00 71.38 85 PRO A C 1
ATOM 678 O O . PRO A 1 85 ? 7.953 -3.281 -19.844 1.00 71.38 85 PRO A O 1
ATOM 681 N N . TYR A 1 86 ? 7.035 -2.154 -18.133 1.00 69.69 86 TYR A N 1
ATOM 682 C CA . TYR A 1 86 ? 7.676 -0.870 -18.415 1.00 69.69 86 TYR A CA 1
ATOM 683 C C . TYR A 1 86 ? 8.823 -0.561 -17.447 1.00 69.69 86 TYR A C 1
ATOM 685 O O . TYR A 1 86 ? 9.831 0.019 -17.840 1.00 69.69 86 TYR A O 1
ATOM 693 N N . TYR A 1 87 ? 8.677 -0.941 -16.175 1.00 72.44 87 TYR A N 1
ATOM 694 C CA . TYR A 1 87 ? 9.574 -0.558 -15.088 1.00 72.44 87 TYR A CA 1
ATOM 695 C C . TYR A 1 87 ? 9.715 -1.686 -14.043 1.00 72.44 87 TYR A C 1
ATOM 697 O O . TYR A 1 87 ? 9.254 -1.532 -12.909 1.00 72.44 87 TYR A O 1
ATOM 705 N N . PRO A 1 88 ? 10.364 -2.822 -14.351 1.00 72.44 88 PRO A N 1
ATOM 706 C CA . PRO A 1 88 ? 10.374 -4.003 -13.477 1.00 72.44 88 PRO A CA 1
ATOM 707 C C . PRO A 1 88 ? 11.019 -3.747 -12.102 1.00 72.44 88 PRO A C 1
ATOM 709 O O . PRO A 1 88 ? 10.430 -4.071 -11.073 1.00 72.44 88 PRO A O 1
ATOM 712 N N . LEU A 1 89 ? 12.171 -3.066 -12.056 1.00 73.12 89 LEU A N 1
ATOM 713 C CA . LEU A 1 89 ? 12.841 -2.681 -10.800 1.00 73.12 89 LEU A CA 1
ATOM 714 C C . LEU A 1 89 ? 11.973 -1.764 -9.928 1.00 73.12 89 LEU A C 1
ATOM 716 O O . LEU A 1 89 ? 11.855 -1.946 -8.718 1.00 73.12 89 LEU A O 1
ATOM 720 N N . ARG A 1 90 ? 11.318 -0.793 -10.562 1.00 71.25 90 ARG A N 1
ATOM 721 C CA . ARG A 1 90 ? 10.414 0.147 -9.896 1.00 71.25 90 ARG A CA 1
ATOM 722 C C . ARG A 1 90 ? 9.161 -0.545 -9.370 1.00 71.25 90 ARG A C 1
ATOM 724 O O . ARG A 1 90 ? 8.675 -0.217 -8.295 1.00 71.25 90 ARG A O 1
ATOM 731 N N . THR A 1 91 ? 8.653 -1.500 -10.137 1.00 75.06 91 THR A N 1
ATOM 732 C CA . THR A 1 91 ? 7.496 -2.317 -9.781 1.00 75.06 91 THR A CA 1
ATOM 733 C C . THR A 1 91 ? 7.803 -3.166 -8.561 1.00 75.06 91 THR A C 1
ATOM 735 O O . THR A 1 91 ? 7.023 -3.167 -7.619 1.00 75.06 91 THR A O 1
ATOM 738 N N . ALA A 1 92 ? 8.967 -3.819 -8.532 1.00 77.44 92 ALA A N 1
ATOM 739 C CA . ALA A 1 92 ? 9.413 -4.583 -7.374 1.00 77.44 92 ALA A CA 1
ATOM 740 C C . ALA A 1 92 ? 9.526 -3.699 -6.120 1.00 77.44 92 ALA A C 1
ATOM 742 O O . ALA A 1 92 ? 9.005 -4.067 -5.068 1.00 77.44 92 ALA A O 1
ATOM 743 N N . TYR A 1 93 ? 10.124 -2.507 -6.250 1.00 79.38 93 TYR A N 1
ATOM 744 C CA . TYR A 1 93 ? 10.209 -1.537 -5.156 1.00 79.38 93 TYR A CA 1
ATOM 745 C C . TYR A 1 93 ? 8.826 -1.113 -4.650 1.00 79.38 93 TYR A C 1
ATOM 747 O O . TYR A 1 93 ? 8.575 -1.203 -3.455 1.00 79.38 93 TYR A O 1
ATOM 755 N N . LEU A 1 94 ? 7.914 -0.724 -5.547 1.00 73.88 94 LEU A N 1
ATOM 756 C CA . LEU A 1 94 ? 6.562 -0.277 -5.193 1.00 73.88 94 LEU A CA 1
ATOM 757 C C . LEU A 1 94 ? 5.693 -1.391 -4.602 1.00 73.88 94 LEU A C 1
ATOM 759 O O . LEU A 1 94 ? 4.946 -1.148 -3.656 1.00 73.88 94 LEU A O 1
ATOM 763 N N . CYS A 1 95 ? 5.797 -2.614 -5.126 1.00 78.50 95 CYS A N 1
ATOM 764 C CA . CYS A 1 95 ? 5.120 -3.778 -4.565 1.00 78.50 95 CYS A CA 1
ATOM 765 C C . CYS A 1 95 ? 5.626 -4.071 -3.149 1.00 78.50 95 CYS A C 1
ATOM 767 O O . CYS A 1 95 ? 4.819 -4.312 -2.251 1.00 78.50 95 CYS A O 1
ATOM 769 N N . PHE A 1 96 ? 6.942 -4.009 -2.923 1.00 79.50 96 PHE A N 1
ATOM 770 C CA . PHE A 1 96 ? 7.532 -4.244 -1.606 1.00 79.50 96 PHE A CA 1
ATOM 771 C C . PHE A 1 96 ? 7.203 -3.118 -0.615 1.00 79.50 96 PHE A C 1
ATOM 773 O O . PHE A 1 96 ? 6.666 -3.373 0.462 1.00 79.50 96 PHE A O 1
ATOM 780 N N . SER A 1 97 ? 7.458 -1.861 -0.983 1.00 77.50 97 SER A N 1
ATOM 781 C CA . SER A 1 97 ? 7.200 -0.707 -0.119 1.00 77.50 97 SER A CA 1
ATOM 782 C C . SER A 1 97 ? 5.712 -0.546 0.173 1.00 77.50 97 SER A C 1
ATOM 784 O O . SER A 1 97 ? 5.324 -0.294 1.309 1.00 77.50 97 SER A O 1
ATOM 786 N N . GLY A 1 98 ? 4.857 -0.716 -0.830 1.00 71.38 98 GLY A N 1
ATOM 787 C CA . GLY A 1 98 ? 3.428 -0.506 -0.673 1.00 71.38 98 GLY A CA 1
ATOM 788 C C . GLY A 1 98 ? 2.720 -1.633 0.095 1.00 71.38 98 GLY A C 1
ATOM 789 O O . GLY A 1 98 ? 1.827 -1.359 0.904 1.00 71.38 98 GLY A O 1
ATOM 790 N N . SER A 1 99 ? 3.171 -2.886 -0.039 1.00 72.06 99 SER A N 1
ATOM 791 C CA . SER A 1 99 ? 2.694 -3.980 0.824 1.00 72.06 99 SER A CA 1
ATOM 792 C C . SER A 1 99 ? 3.119 -3.775 2.281 1.00 72.06 99 SER A C 1
ATOM 794 O O . SER A 1 99 ? 2.279 -3.888 3.177 1.00 72.06 99 SER A O 1
ATOM 796 N N . LEU A 1 100 ? 4.368 -3.364 2.526 1.00 78.25 100 LEU A N 1
ATOM 797 C CA . LEU A 1 100 ? 4.858 -3.012 3.862 1.00 78.25 100 LEU A CA 1
ATOM 798 C C . LEU A 1 100 ? 4.049 -1.862 4.487 1.00 78.25 100 LEU A C 1
ATOM 800 O O . LEU A 1 100 ? 3.597 -1.974 5.626 1.00 78.25 100 LEU A O 1
ATOM 804 N N . ILE A 1 101 ? 3.805 -0.785 3.731 1.00 76.44 101 ILE A N 1
ATOM 805 C CA . ILE A 1 101 ? 3.001 0.366 4.175 1.00 76.44 101 ILE A CA 1
ATOM 806 C C . ILE A 1 101 ? 1.578 -0.070 4.550 1.00 76.44 101 ILE A C 1
ATOM 808 O O . ILE A 1 101 ? 1.057 0.353 5.579 1.00 76.44 101 ILE A O 1
ATOM 812 N N . THR A 1 102 ? 0.962 -0.948 3.757 1.00 72.88 102 THR A N 1
ATOM 813 C CA . THR A 1 102 ? -0.393 -1.466 4.012 1.00 72.88 102 THR A CA 1
ATOM 814 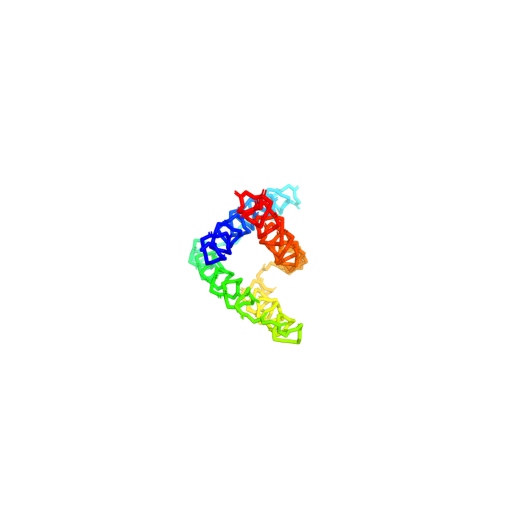C C . THR A 1 102 ? -0.456 -2.295 5.298 1.00 72.88 102 THR A C 1
ATOM 816 O O . THR A 1 102 ? -1.376 -2.129 6.102 1.00 72.88 102 THR A O 1
ATOM 819 N N . VAL A 1 103 ? 0.542 -3.153 5.542 1.00 75.69 103 VAL A N 1
ATOM 820 C CA . VAL A 1 103 ? 0.647 -3.945 6.782 1.00 75.69 103 VAL A CA 1
ATOM 821 C C . VAL A 1 103 ? 0.839 -3.043 8.003 1.00 75.69 103 VAL A C 1
ATOM 823 O O . VAL A 1 103 ? 0.175 -3.236 9.028 1.00 75.69 103 VAL A O 1
ATOM 826 N N . LEU A 1 104 ? 1.713 -2.039 7.895 1.00 78.06 104 LEU A N 1
ATOM 827 C CA . LEU A 1 104 ? 1.943 -1.066 8.962 1.00 78.06 104 LEU A CA 1
ATOM 828 C C . LEU A 1 104 ? 0.672 -0.261 9.254 1.00 78.06 104 LEU A C 1
ATOM 830 O O . LEU A 1 104 ? 0.273 -0.165 10.412 1.00 78.06 104 LEU A O 1
ATOM 834 N N . ALA A 1 105 ? -0.009 0.245 8.223 1.00 72.75 105 ALA A N 1
ATOM 835 C CA . ALA A 1 105 ? -1.246 1.009 8.371 1.00 72.75 105 ALA A CA 1
ATOM 836 C C . ALA A 1 105 ? -2.345 0.199 9.077 1.00 72.75 105 ALA A C 1
ATOM 838 O O . ALA A 1 105 ? -2.981 0.704 10.003 1.00 72.75 105 ALA A O 1
ATOM 839 N N . CYS A 1 106 ? -2.515 -1.077 8.711 1.00 73.00 106 CYS A N 1
ATOM 840 C CA . CYS A 1 106 ? -3.446 -1.976 9.396 1.00 73.00 106 CYS A CA 1
ATOM 841 C C . CYS A 1 106 ? -3.071 -2.172 10.875 1.00 73.00 106 CYS A C 1
ATOM 843 O O . CYS A 1 106 ? -3.933 -2.075 11.749 1.00 73.00 106 CYS A O 1
ATOM 845 N N . SER A 1 107 ? -1.787 -2.409 11.163 1.00 77.56 107 SER A N 1
ATOM 846 C CA . SER A 1 107 ? -1.301 -2.659 12.527 1.00 77.56 107 SER A CA 1
ATOM 847 C C . SER A 1 107 ? -1.461 -1.432 13.428 1.00 77.56 107 SER A C 1
ATOM 849 O O . SER A 1 107 ? -1.972 -1.542 14.543 1.00 77.56 107 SER A O 1
ATOM 851 N N . PHE A 1 108 ? -1.088 -0.246 12.938 1.00 78.50 108 PHE A N 1
ATOM 852 C CA . PHE A 1 108 ? -1.249 1.001 13.685 1.00 78.50 108 PHE A CA 1
ATOM 853 C C . PHE A 1 108 ? -2.718 1.383 13.868 1.00 78.50 108 PHE A C 1
ATOM 855 O O . PHE A 1 108 ? -3.081 1.853 14.946 1.00 78.50 108 PHE A O 1
ATOM 862 N N . SER A 1 109 ? -3.574 1.134 12.871 1.00 76.12 109 SER A N 1
ATOM 863 C CA . SER A 1 109 ? -5.017 1.356 13.003 1.00 76.12 109 SER A CA 1
ATOM 864 C C . SER A 1 109 ? -5.616 0.490 14.118 1.00 76.12 109 SER A C 1
ATOM 866 O O . SER A 1 109 ? -6.319 1.014 14.985 1.00 76.12 109 SER A O 1
ATOM 868 N N . ASP A 1 110 ? -5.278 -0.805 14.167 1.00 74.50 110 ASP A N 1
ATOM 869 C CA . ASP A 1 110 ? -5.748 -1.714 15.222 1.00 74.50 110 ASP A CA 1
ATOM 870 C C . ASP A 1 110 ? -5.263 -1.275 16.618 1.00 74.50 110 ASP A C 1
ATOM 872 O O . ASP A 1 110 ? -6.040 -1.298 17.579 1.00 74.50 110 ASP A O 1
ATOM 876 N N . ILE A 1 111 ? -4.005 -0.831 16.744 1.00 81.38 111 ILE A N 1
ATOM 877 C CA . ILE A 1 111 ? -3.446 -0.320 18.008 1.00 81.38 111 ILE A CA 1
ATOM 878 C C . ILE A 1 111 ? -4.150 0.973 18.438 1.00 81.38 111 ILE A C 1
ATOM 880 O O . ILE A 1 111 ? -4.593 1.072 19.584 1.00 81.38 111 ILE A O 1
ATOM 884 N N . ALA A 1 112 ? -4.300 1.944 17.533 1.00 80.50 112 ALA A N 1
ATOM 885 C CA . ALA A 1 112 ? -4.921 3.237 17.823 1.00 80.50 112 ALA A CA 1
ATOM 886 C C . ALA A 1 112 ? -6.375 3.079 18.287 1.00 80.50 112 ALA A C 1
ATOM 888 O O . ALA A 1 112 ? -6.805 3.696 19.262 1.00 80.50 112 ALA A O 1
ATOM 889 N N . VAL A 1 113 ? -7.120 2.188 17.633 1.00 78.50 113 VAL A N 1
ATOM 890 C CA . VAL A 1 113 ? -8.494 1.849 18.007 1.00 78.50 113 VAL A CA 1
ATOM 891 C C . VAL A 1 113 ? -8.570 1.229 19.405 1.00 78.50 113 VAL A C 1
ATOM 893 O O . VAL A 1 113 ? -9.456 1.591 20.181 1.00 78.50 113 VAL A O 1
ATOM 896 N N . ARG A 1 114 ? -7.661 0.304 19.746 1.00 79.69 114 ARG A N 1
ATOM 897 C CA . ARG A 1 114 ? -7.606 -0.304 21.089 1.00 79.69 114 ARG A CA 1
ATOM 898 C C . ARG A 1 114 ? -7.249 0.725 22.158 1.00 79.69 114 ARG A C 1
ATOM 900 O O . ARG A 1 114 ? -7.874 0.741 23.213 1.00 79.69 114 ARG A O 1
ATOM 907 N N . PHE A 1 115 ? -6.280 1.591 21.876 1.00 83.25 115 PHE A N 1
ATOM 908 C CA . PHE A 1 115 ? -5.846 2.635 22.799 1.00 83.25 115 PHE A CA 1
ATOM 909 C C . PHE A 1 115 ? -6.982 3.611 23.124 1.00 83.25 115 PHE A C 1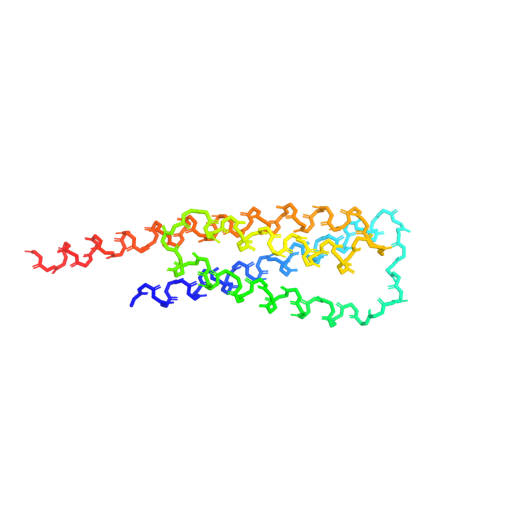
ATOM 911 O O . PHE A 1 115 ? -7.282 3.842 24.293 1.00 83.25 115 PHE A O 1
ATOM 918 N N . LEU A 1 116 ? -7.682 4.100 22.097 1.00 80.69 116 LEU A N 1
ATOM 919 C CA . LEU A 1 116 ? -8.811 5.015 22.270 1.00 80.69 116 LEU A CA 1
ATOM 920 C C . LEU A 1 116 ? -9.987 4.352 22.999 1.00 80.69 116 LEU A C 1
ATOM 922 O O . LEU A 1 116 ? -10.563 4.955 23.898 1.00 80.69 116 LEU A O 1
ATOM 926 N N . SER A 1 117 ? -10.273 3.078 22.710 1.00 80.56 117 SER A N 1
ATOM 927 C CA . SER A 1 117 ? -11.287 2.318 23.453 1.00 80.56 117 SER A CA 1
ATOM 928 C C . SER A 1 117 ? -10.957 2.169 24.944 1.00 80.56 117 SER A C 1
ATOM 930 O O . SER A 1 117 ? -11.876 2.110 25.760 1.00 80.56 117 SER A O 1
ATOM 932 N N . ASN A 1 118 ? -9.676 2.068 25.309 1.00 83.00 118 ASN A N 1
ATOM 933 C CA . ASN A 1 118 ? -9.253 1.981 26.707 1.00 83.00 118 ASN A CA 1
ATOM 934 C C . ASN A 1 118 ? -9.331 3.341 27.414 1.00 83.00 118 ASN A C 1
ATOM 936 O O . ASN A 1 118 ? -9.669 3.391 28.595 1.00 83.00 118 ASN A O 1
ATOM 940 N N . MET A 1 119 ? -9.054 4.438 26.701 1.00 81.62 119 MET A N 1
ATOM 941 C CA . MET A 1 119 ? -9.229 5.794 27.232 1.00 81.62 119 MET A CA 1
ATOM 942 C C . MET A 1 119 ? -10.699 6.115 27.509 1.00 81.62 119 MET A C 1
ATOM 944 O O . MET A 1 119 ? -10.999 6.662 28.566 1.00 81.62 119 MET A O 1
ATOM 948 N N . ASP A 1 120 ? -11.605 5.735 26.604 1.00 78.31 120 ASP A N 1
ATOM 949 C CA . ASP A 1 120 ? -13.045 5.945 26.794 1.00 78.31 120 ASP A CA 1
ATOM 950 C C . ASP A 1 120 ? -13.585 5.153 27.991 1.00 78.31 120 ASP A C 1
ATOM 952 O O . ASP A 1 120 ? -14.371 5.687 28.769 1.00 78.31 120 ASP A O 1
ATOM 956 N N . ARG A 1 121 ? -13.126 3.906 28.190 1.00 74.38 121 ARG A N 1
ATOM 957 C CA . ARG A 1 121 ? -13.471 3.124 29.391 1.00 74.38 121 ARG A CA 1
ATOM 958 C C . ARG A 1 121 ? -13.022 3.827 30.668 1.00 74.38 121 ARG A C 1
ATOM 960 O O . ARG A 1 121 ? -13.837 4.033 31.551 1.00 74.38 121 ARG A O 1
ATOM 967 N N . LYS A 1 122 ? -11.766 4.278 30.719 1.00 76.38 122 LYS A N 1
ATOM 968 C CA . LYS A 1 122 ? -11.196 4.955 31.895 1.00 76.38 122 LYS A CA 1
ATOM 969 C C . LYS A 1 122 ? -11.853 6.307 32.213 1.00 76.38 122 LYS A C 1
ATOM 971 O O . LYS A 1 122 ? -11.665 6.822 33.303 1.00 76.38 122 LYS A O 1
ATOM 976 N N . LYS A 1 123 ? -12.555 6.919 31.256 1.00 71.88 123 LYS A N 1
ATOM 977 C CA . LYS A 1 123 ? -13.258 8.197 31.446 1.00 71.88 123 LYS A CA 1
ATOM 978 C C . LYS A 1 123 ? -14.685 8.019 31.985 1.00 71.88 123 LYS A C 1
ATOM 980 O O . LYS A 1 123 ? -15.261 8.990 32.464 1.00 71.88 123 LYS A O 1
ATOM 985 N N . ASN A 1 124 ? -15.245 6.815 31.863 1.00 63.25 124 ASN A N 1
ATOM 986 C CA . ASN A 1 124 ? -16.591 6.472 32.324 1.00 63.25 124 ASN A CA 1
ATOM 987 C C . ASN A 1 124 ? -16.604 5.726 33.673 1.00 63.25 124 ASN A C 1
ATOM 989 O O . ASN A 1 124 ? -17.695 5.472 34.182 1.00 63.25 124 ASN A O 1
ATOM 993 N N . ASP A 1 125 ? -15.429 5.399 34.219 1.00 55.66 125 ASP A N 1
ATOM 994 C CA . ASP A 1 125 ? -15.210 4.898 35.585 1.00 55.66 125 ASP A CA 1
ATOM 995 C C . ASP A 1 125 ? -14.755 6.052 36.497 1.00 55.66 125 ASP A C 1
ATOM 997 O O . ASP A 1 125 ? -15.183 6.086 37.674 1.00 55.66 125 ASP A O 1
#